Protein AF-A0A2A6RFB5-F1 (afdb_monomer)

pLDDT: mean 73.09, std 13.05, range [36.25, 90.0]

Foldseek 3Di:
DDPPPPCLLVCLLVQLLQQLLVQLLVVLVVVVVVCVVDVDDDPCVVVVVVSLCCSQVVSLVVSVVVCVVVVHDDDVVSSVSNSVSSNNSNVPSVVVSVVCVVVVPPDPD

Radius of gyration: 17.77 Å; Cα contacts (8 Å, |Δi|>4): 89; chains: 1; bounding box: 35×24×68 Å

Solvent-accessible surface area (backbone atoms only — not comparable to full-atom values): 6024 Å² total; per-residue (Å²): 134,84,81,76,70,83,54,62,74,76,44,46,25,59,50,23,15,52,54,12,26,54,52,32,44,53,49,52,52,52,50,55,54,47,53,77,73,40,98,65,85,72,85,50,60,68,55,53,50,52,47,51,53,48,46,26,46,50,50,42,53,51,52,51,50,54,37,46,76,71,70,47,85,78,52,73,67,53,52,51,44,20,47,53,28,6,48,54,22,27,45,54,48,48,52,50,51,52,50,50,53,59,67,69,49,70,82,90,120

Organism: NCBI:txid2024553

Sequence (109 aa):
MSVVTNQVPAQLPLQVARTTASLATLYSMALAGLERSLPIKPSWVSIEVIGGVLLVGLPVMYKARHAHEAGIKLTWQDYERMVMAGFIGAGIPICIWQALEYAAVPNLS

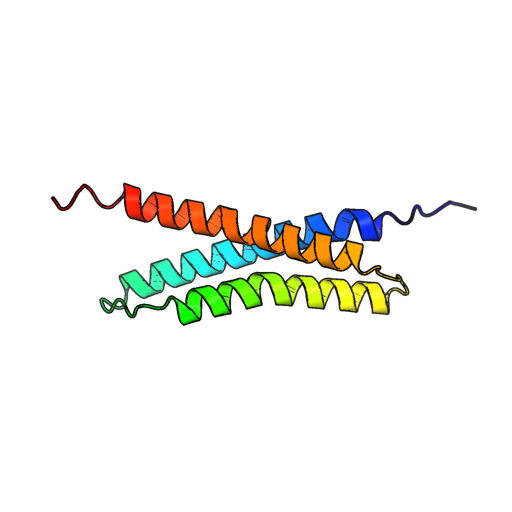Mean predicted aligned error: 10.41 Å

Structure (mmCIF, N/CA/C/O backbone):
data_AF-A0A2A6RFB5-F1
#
_entry.id   AF-A0A2A6RFB5-F1
#
loop_
_atom_site.group_PDB
_atom_site.id
_atom_site.type_symbol
_atom_site.label_atom_id
_atom_site.label_alt_id
_atom_site.label_comp_id
_atom_site.label_asym_id
_atom_site.label_entity_id
_atom_site.label_seq_id
_atom_site.pdbx_PDB_ins_code
_atom_site.Cartn_x
_atom_site.Cartn_y
_atom_site.Cartn_z
_atom_site.occupancy
_atom_site.B_iso_or_equiv
_atom_site.auth_seq_id
_atom_site.auth_comp_id
_atom_site.auth_asym_id
_atom_site.auth_atom_id
_atom_site.pdbx_PDB_model_num
ATOM 1 N N . MET A 1 1 ? -8.397 12.282 33.678 1.00 36.25 1 MET A N 1
ATOM 2 C CA . MET A 1 1 ? -8.660 11.300 32.603 1.00 36.25 1 MET A CA 1
ATOM 3 C C . MET A 1 1 ? -8.161 11.898 31.300 1.00 36.25 1 MET A C 1
ATOM 5 O O . MET A 1 1 ? -8.763 12.847 30.822 1.00 36.25 1 MET A O 1
ATOM 9 N N . SER A 1 2 ? -7.019 11.430 30.791 1.00 40.28 2 SER A N 1
ATOM 10 C CA . SER A 1 2 ? -6.524 11.863 29.481 1.00 40.28 2 SER A CA 1
ATOM 11 C C . SER A 1 2 ? -7.371 11.172 28.419 1.00 40.28 2 SER A C 1
ATOM 13 O O . SER A 1 2 ? -7.397 9.943 28.360 1.00 40.28 2 SER A O 1
ATOM 15 N N . VAL A 1 3 ? -8.124 11.949 27.644 1.00 47.41 3 VAL A N 1
ATOM 16 C CA . VAL A 1 3 ? -8.808 11.457 26.450 1.00 47.41 3 VAL A CA 1
ATOM 17 C C . VAL A 1 3 ? -7.701 11.092 25.468 1.00 47.41 3 VAL A C 1
ATOM 19 O O . VAL A 1 3 ? -7.170 11.953 24.774 1.00 47.41 3 VAL A O 1
ATOM 22 N N . VAL A 1 4 ? -7.294 9.821 25.455 1.00 53.84 4 VAL A N 1
ATOM 23 C CA . VAL A 1 4 ? -6.497 9.268 24.361 1.00 53.84 4 VAL A CA 1
ATOM 24 C C . VAL A 1 4 ? -7.429 9.279 23.162 1.00 53.84 4 VAL A C 1
ATOM 26 O O . VAL A 1 4 ? -8.237 8.376 22.963 1.00 53.84 4 VAL A O 1
ATOM 29 N N . THR A 1 5 ? -7.406 10.389 22.433 1.00 53.03 5 THR A N 1
ATOM 30 C CA . THR A 1 5 ? -8.155 10.576 21.202 1.00 53.03 5 THR A CA 1
ATOM 31 C C . THR A 1 5 ? -7.883 9.357 20.329 1.00 53.03 5 THR A C 1
ATOM 33 O O . THR A 1 5 ? -6.724 9.081 20.019 1.00 53.03 5 THR A O 1
ATOM 36 N N . ASN A 1 6 ? -8.935 8.613 19.977 1.00 52.38 6 ASN A N 1
ATOM 37 C CA . ASN A 1 6 ? -8.925 7.495 19.029 1.00 52.38 6 ASN A CA 1
ATOM 38 C C . ASN A 1 6 ? -8.456 7.998 17.645 1.00 52.38 6 ASN A C 1
ATOM 40 O O . ASN A 1 6 ? -9.241 8.162 16.720 1.00 52.38 6 ASN A O 1
ATOM 44 N N . GLN A 1 7 ? -7.170 8.321 17.516 1.00 55.50 7 GLN A N 1
ATOM 45 C CA . GLN A 1 7 ? -6.514 8.837 16.311 1.00 55.50 7 GLN A CA 1
ATOM 46 C C . GLN A 1 7 ? -6.066 7.697 15.394 1.00 55.50 7 GLN A C 1
ATOM 48 O O . GLN A 1 7 ? -5.754 7.928 14.229 1.00 55.50 7 GLN A O 1
ATOM 53 N N . VAL A 1 8 ? -6.052 6.462 15.905 1.00 60.09 8 VAL A N 1
ATOM 54 C CA . VAL A 1 8 ? -5.606 5.284 15.160 1.00 60.09 8 VAL A CA 1
ATOM 55 C C . VAL A 1 8 ? -6.413 5.086 13.869 1.00 60.09 8 VAL A C 1
ATOM 57 O O . VAL A 1 8 ? -5.769 5.014 12.826 1.00 60.09 8 VAL A O 1
ATOM 60 N N . PRO A 1 9 ? -7.766 5.118 13.854 1.00 61.28 9 PRO A N 1
ATOM 61 C CA . PRO A 1 9 ? -8.541 4.896 12.627 1.00 61.28 9 PRO A CA 1
ATOM 62 C C . PRO A 1 9 ? -8.239 5.920 11.526 1.00 61.28 9 PRO A C 1
ATOM 64 O O . PRO A 1 9 ? -8.147 5.565 10.355 1.00 61.28 9 PRO A O 1
ATOM 67 N N . ALA A 1 10 ? -8.008 7.184 11.897 1.00 72.06 10 ALA A N 1
ATOM 68 C CA . ALA A 1 10 ? -7.715 8.256 10.946 1.00 72.06 10 ALA A CA 1
ATOM 69 C C . ALA A 1 10 ? -6.335 8.109 10.281 1.00 72.06 10 ALA A C 1
ATOM 71 O O . ALA A 1 10 ? -6.134 8.564 9.156 1.00 72.06 10 ALA A O 1
ATOM 72 N N . GLN A 1 11 ? -5.382 7.467 10.960 1.00 80.50 11 GLN A N 1
ATOM 73 C CA . GLN A 1 11 ? -4.016 7.296 10.463 1.00 80.50 11 GLN A CA 1
ATOM 74 C C . GLN A 1 11 ? -3.828 6.008 9.653 1.00 80.50 11 GLN A C 1
ATOM 76 O O . GLN A 1 11 ? -2.877 5.922 8.873 1.00 80.50 11 GLN A O 1
ATOM 81 N N . LEU A 1 12 ? -4.717 5.017 9.802 1.00 80.62 12 LEU A N 1
ATOM 82 C CA . LEU A 1 12 ? -4.622 3.735 9.094 1.00 80.62 12 LEU A CA 1
ATOM 83 C C . LEU A 1 12 ? -4.568 3.885 7.563 1.00 80.62 12 LEU A C 1
ATOM 85 O O . LEU A 1 12 ? -3.675 3.279 6.969 1.00 80.62 12 LEU A O 1
ATOM 89 N N . PRO A 1 13 ? -5.403 4.717 6.905 1.00 79.75 13 PRO A N 1
ATOM 90 C CA . PRO A 1 13 ? -5.328 4.896 5.456 1.00 79.75 13 PRO A CA 1
ATOM 91 C C . PRO A 1 13 ? -3.976 5.452 5.001 1.00 79.75 13 PRO A C 1
ATOM 93 O O . PRO A 1 13 ? -3.382 4.941 4.056 1.00 79.75 13 PRO A O 1
ATOM 96 N N . LEU A 1 14 ? -3.434 6.446 5.712 1.00 84.69 14 LEU A N 1
ATOM 97 C CA . LEU A 1 14 ? -2.127 7.024 5.389 1.00 84.69 14 LEU A CA 1
ATOM 98 C C . LEU A 1 14 ? -0.992 6.005 5.566 1.00 84.69 14 LEU A C 1
ATOM 100 O O . LEU A 1 14 ? -0.055 5.973 4.768 1.00 84.69 14 LEU A O 1
ATOM 104 N N . GLN A 1 15 ? -1.067 5.167 6.602 1.00 83.94 15 GLN A N 1
ATOM 105 C CA . GLN A 1 15 ? -0.098 4.093 6.814 1.00 83.94 15 GLN A CA 1
ATOM 106 C C . GLN A 1 15 ? -0.165 3.056 5.692 1.00 83.94 15 GLN A C 1
ATOM 108 O O . GLN A 1 15 ? 0.879 2.680 5.166 1.00 83.94 15 GLN A O 1
ATOM 113 N N . VAL A 1 16 ? -1.372 2.642 5.293 1.00 82.12 16 VAL A N 1
ATOM 114 C CA . VAL A 1 16 ? -1.570 1.725 4.165 1.00 82.12 16 VAL A CA 1
ATOM 115 C C . VAL A 1 16 ? -1.022 2.340 2.881 1.00 82.12 16 VAL A C 1
ATOM 117 O O . VAL A 1 16 ? -0.202 1.699 2.233 1.00 82.12 16 VAL A O 1
ATOM 120 N N . ALA A 1 17 ? -1.358 3.591 2.552 1.00 78.31 17 ALA A N 1
ATOM 121 C CA . ALA A 1 17 ? -0.828 4.270 1.366 1.00 78.31 17 ALA A CA 1
ATOM 122 C C . ALA A 1 17 ? 0.705 4.264 1.325 1.00 78.31 17 ALA A C 1
ATOM 124 O O . ALA A 1 17 ? 1.293 3.890 0.314 1.00 78.31 17 ALA A O 1
ATOM 125 N N . ARG A 1 18 ? 1.363 4.622 2.437 1.00 82.12 18 ARG A N 1
ATOM 126 C CA . ARG A 1 18 ? 2.831 4.642 2.528 1.00 82.12 18 ARG A CA 1
ATOM 127 C C . ARG A 1 18 ? 3.441 3.255 2.350 1.00 82.12 18 ARG A C 1
ATOM 129 O O . ARG A 1 18 ? 4.348 3.102 1.541 1.00 82.12 18 ARG A O 1
ATOM 136 N N . THR A 1 19 ? 2.938 2.251 3.071 1.00 79.88 19 THR A N 1
ATOM 137 C CA . THR A 1 19 ? 3.430 0.869 2.948 1.00 79.88 19 THR A CA 1
ATOM 138 C C . THR A 1 19 ? 3.260 0.359 1.523 1.00 79.88 19 THR A C 1
ATOM 140 O O . THR A 1 19 ? 4.187 -0.216 0.958 1.00 79.88 19 THR A O 1
ATOM 143 N N . THR A 1 20 ? 2.104 0.625 0.923 1.00 73.88 20 THR A N 1
ATOM 144 C CA . THR A 1 20 ? 1.792 0.173 -0.431 1.00 73.88 20 THR A CA 1
ATOM 145 C C . THR A 1 20 ? 2.677 0.860 -1.470 1.00 73.88 20 THR A C 1
ATOM 147 O O . THR A 1 20 ? 3.196 0.188 -2.353 1.00 73.88 20 THR A O 1
ATOM 150 N N . ALA A 1 21 ? 2.942 2.162 -1.323 1.00 73.50 21 ALA A N 1
ATOM 151 C CA . ALA A 1 21 ? 3.857 2.898 -2.195 1.00 73.50 21 ALA A CA 1
ATOM 152 C C . ALA A 1 21 ? 5.293 2.357 -2.136 1.00 73.50 21 ALA A C 1
ATOM 154 O O . ALA A 1 21 ? 5.939 2.184 -3.171 1.00 73.50 21 ALA A O 1
ATOM 155 N N . SER A 1 22 ? 5.791 2.042 -0.935 1.00 78.75 22 SER A N 1
ATOM 156 C CA . SER A 1 22 ? 7.120 1.444 -0.768 1.00 78.75 22 SER A CA 1
ATOM 157 C C . SER A 1 22 ? 7.212 0.066 -1.423 1.00 78.75 22 SER A C 1
ATOM 159 O O . SER A 1 22 ? 8.163 -0.201 -2.155 1.00 78.75 22 SER A O 1
ATOM 161 N N . LEU A 1 23 ? 6.214 -0.794 -1.202 1.00 76.94 23 LEU A N 1
ATOM 162 C CA . LEU A 1 23 ? 6.188 -2.126 -1.802 1.00 76.94 23 LEU A CA 1
ATOM 163 C C . LEU A 1 23 ? 6.038 -2.058 -3.329 1.00 76.94 23 LEU A C 1
ATOM 165 O O . LEU A 1 23 ? 6.712 -2.804 -4.033 1.00 76.94 23 LEU A O 1
ATOM 169 N N . ALA A 1 24 ? 5.217 -1.140 -3.844 1.00 70.12 24 ALA A N 1
ATOM 170 C CA . ALA A 1 24 ? 5.041 -0.937 -5.279 1.00 70.12 24 ALA A CA 1
ATOM 171 C C . ALA A 1 24 ? 6.334 -0.446 -5.939 1.00 70.12 24 ALA A C 1
ATOM 173 O O . ALA A 1 24 ? 6.708 -0.937 -6.995 1.00 70.12 24 ALA A O 1
ATOM 174 N N . THR A 1 25 ? 7.071 0.450 -5.278 1.00 76.12 25 THR A N 1
ATOM 175 C CA . THR A 1 25 ? 8.386 0.905 -5.756 1.00 76.12 25 THR A CA 1
ATOM 176 C C . THR A 1 25 ? 9.371 -0.260 -5.866 1.00 76.12 25 THR A C 1
ATOM 178 O O . THR A 1 25 ? 10.023 -0.425 -6.895 1.00 76.12 25 THR A O 1
ATOM 181 N N . LEU A 1 26 ? 9.455 -1.102 -4.828 1.00 78.38 26 LEU A N 1
ATOM 182 C CA . LEU A 1 26 ? 10.311 -2.293 -4.839 1.00 78.38 26 LEU A CA 1
ATOM 183 C C . LEU A 1 26 ? 9.901 -3.280 -5.934 1.00 78.38 26 LEU A C 1
ATOM 185 O O . LEU A 1 26 ? 10.761 -3.830 -6.620 1.00 78.38 26 LEU A O 1
ATOM 189 N N . TYR A 1 27 ? 8.596 -3.476 -6.112 1.00 69.38 27 TYR A N 1
ATOM 190 C CA . TYR A 1 27 ? 8.046 -4.330 -7.155 1.00 69.38 27 TYR A CA 1
ATOM 191 C C . TYR A 1 27 ? 8.434 -3.831 -8.553 1.00 69.38 27 TYR A C 1
ATOM 193 O O . TYR A 1 27 ? 8.997 -4.603 -9.326 1.00 69.38 27 TYR A O 1
ATOM 201 N N . SER A 1 28 ? 8.246 -2.539 -8.848 1.00 68.88 28 SER A N 1
ATOM 202 C CA . SER A 1 2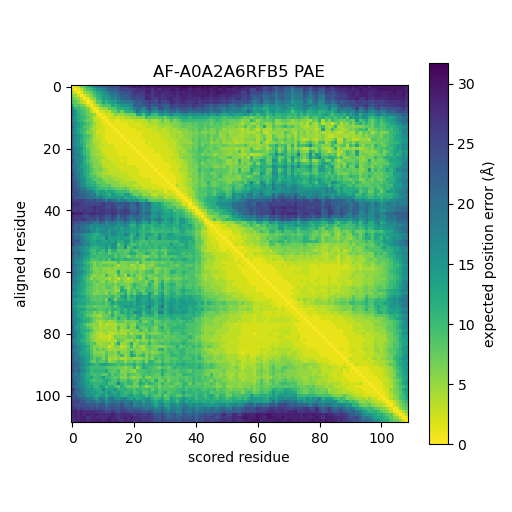8 ? 8.645 -1.942 -10.130 1.00 68.88 28 SER A CA 1
ATOM 203 C C . SER A 1 28 ? 10.150 -2.060 -10.383 1.00 68.88 28 SER A C 1
ATOM 205 O O . SER A 1 28 ? 10.565 -2.401 -11.486 1.00 68.88 28 SER A O 1
ATOM 207 N N . MET A 1 29 ? 10.988 -1.849 -9.360 1.00 76.00 29 MET A N 1
ATOM 208 C CA . MET A 1 29 ? 12.441 -2.020 -9.486 1.00 76.00 29 MET A CA 1
ATOM 209 C C . MET A 1 29 ? 12.841 -3.469 -9.789 1.00 76.00 29 MET A C 1
ATOM 211 O O . MET A 1 29 ? 13.736 -3.707 -10.602 1.00 76.00 29 MET A O 1
ATOM 215 N N . ALA A 1 30 ? 12.196 -4.438 -9.137 1.00 75.00 30 ALA A N 1
ATOM 216 C CA . ALA A 1 30 ? 12.445 -5.853 -9.385 1.00 75.00 30 ALA A CA 1
ATOM 217 C C . ALA A 1 30 ? 12.036 -6.245 -10.811 1.00 75.00 30 ALA A C 1
ATOM 219 O O . ALA A 1 30 ? 12.794 -6.939 -11.493 1.00 75.00 30 ALA A O 1
ATOM 220 N N . LEU A 1 31 ? 10.884 -5.751 -11.277 1.00 71.19 31 LEU A N 1
ATOM 221 C CA . LEU A 1 31 ? 10.404 -5.973 -12.639 1.00 71.19 31 LEU A CA 1
ATOM 222 C C . LEU A 1 31 ? 11.388 -5.403 -13.671 1.00 71.19 31 LEU A C 1
ATOM 224 O O . LEU A 1 31 ? 11.824 -6.123 -14.564 1.00 71.19 31 LEU A O 1
ATOM 228 N N . ALA A 1 32 ? 11.842 -4.163 -13.471 1.00 69.31 32 ALA A N 1
ATOM 229 C CA . ALA A 1 32 ? 12.839 -3.505 -14.316 1.00 69.31 32 ALA A CA 1
ATOM 230 C C . ALA A 1 32 ? 14.153 -4.298 -14.437 1.00 69.31 32 ALA A C 1
ATOM 232 O O . ALA A 1 32 ? 14.775 -4.358 -15.499 1.00 69.31 32 ALA A O 1
ATOM 233 N N . GLY A 1 33 ? 14.610 -4.895 -13.331 1.00 73.31 33 GLY A N 1
ATOM 234 C CA . GLY A 1 33 ? 15.808 -5.736 -13.314 1.00 73.31 33 GLY A CA 1
ATOM 235 C C . GLY A 1 33 ? 15.614 -7.055 -14.065 1.00 73.31 33 GLY A C 1
ATOM 236 O O . GLY A 1 33 ? 16.507 -7.489 -14.799 1.00 73.31 33 GLY A O 1
ATOM 237 N N . LEU A 1 34 ? 14.440 -7.670 -13.913 1.00 70.44 34 LEU A N 1
ATOM 238 C CA . LEU A 1 34 ? 14.065 -8.899 -14.611 1.00 70.44 34 LEU A CA 1
ATOM 239 C C . LEU A 1 34 ? 13.934 -8.681 -16.121 1.00 70.44 34 LEU A C 1
ATOM 241 O O . LEU A 1 34 ? 14.510 -9.459 -16.878 1.00 70.44 34 LEU A O 1
ATOM 245 N N . GLU A 1 35 ? 13.276 -7.606 -16.563 1.00 68.00 35 GLU A N 1
ATOM 246 C CA . GLU A 1 35 ? 13.132 -7.284 -17.991 1.00 68.00 35 GLU A CA 1
ATOM 247 C C . GLU A 1 35 ? 14.476 -7.026 -18.681 1.00 68.00 35 GLU A C 1
ATOM 249 O O . GLU A 1 35 ? 14.683 -7.438 -19.821 1.00 68.00 35 GLU A O 1
ATOM 254 N N . ARG A 1 36 ? 15.434 -6.404 -17.983 1.00 68.69 36 ARG A N 1
ATOM 255 C CA . ARG A 1 36 ? 16.798 -6.227 -18.509 1.00 68.69 36 ARG A CA 1
ATOM 256 C C . ARG A 1 36 ? 17.572 -7.538 -18.646 1.00 68.69 36 ARG A C 1
ATOM 258 O O . ARG A 1 36 ? 18.492 -7.607 -19.454 1.00 68.69 36 ARG A O 1
ATOM 265 N N . SER A 1 37 ? 17.231 -8.548 -17.848 1.00 69.94 37 SER A N 1
ATOM 266 C CA . SER A 1 37 ? 17.967 -9.817 -17.774 1.00 69.94 37 SER A CA 1
ATOM 267 C C . SER A 1 37 ? 17.356 -10.916 -18.649 1.00 69.94 37 SER A C 1
ATOM 269 O O . SER A 1 37 ? 18.061 -11.839 -19.053 1.00 69.94 37 SER A O 1
ATOM 271 N N . LEU A 1 38 ? 16.057 -10.834 -18.948 1.00 60.59 38 LEU A N 1
ATOM 272 C CA . LEU A 1 38 ? 15.318 -11.812 -19.742 1.00 60.59 38 LEU A CA 1
ATOM 273 C C . LEU A 1 38 ? 14.577 -11.088 -20.882 1.00 60.59 38 LEU A C 1
ATOM 275 O O . LEU A 1 38 ? 13.561 -10.447 -20.625 1.00 60.59 38 LEU A O 1
ATOM 279 N N . PRO A 1 39 ? 15.023 -11.207 -22.150 1.00 56.25 39 PRO A N 1
ATOM 280 C CA . PRO A 1 39 ? 14.423 -10.527 -23.304 1.00 56.25 39 PRO A CA 1
ATOM 281 C C . PRO A 1 39 ? 13.144 -11.231 -23.788 1.00 56.25 39 PRO A C 1
ATOM 283 O O . PRO A 1 39 ? 12.906 -11.392 -24.983 1.00 56.25 39 PRO A O 1
ATOM 286 N N . ILE A 1 40 ? 12.322 -11.705 -22.858 1.00 54.66 40 ILE A N 1
ATOM 287 C CA . ILE A 1 40 ? 11.012 -12.275 -23.133 1.00 54.66 40 ILE A CA 1
ATOM 288 C C . ILE A 1 40 ? 10.047 -11.334 -22.426 1.00 54.66 40 ILE A C 1
ATOM 290 O O . ILE A 1 40 ? 10.102 -11.203 -21.205 1.00 54.66 40 ILE A O 1
ATOM 294 N N . LYS A 1 41 ? 9.169 -10.678 -23.187 1.00 56.22 41 LYS A N 1
ATOM 295 C CA . LYS A 1 41 ? 8.016 -9.948 -22.652 1.00 56.22 41 LYS A CA 1
ATOM 296 C C . LYS A 1 41 ? 6.794 -10.871 -22.673 1.00 56.22 41 LYS A C 1
ATOM 298 O O . LYS A 1 41 ? 6.017 -10.805 -23.625 1.00 56.22 41 LYS A O 1
ATOM 303 N N . PRO A 1 42 ? 6.584 -11.773 -21.696 1.00 50.31 42 PRO A N 1
ATOM 304 C CA . PRO A 1 42 ? 5.246 -12.280 -21.460 1.00 50.31 42 PRO A CA 1
ATOM 305 C C . PRO A 1 42 ? 4.328 -11.088 -21.219 1.00 50.31 42 PRO A C 1
ATOM 307 O O . PRO A 1 42 ? 4.710 -10.115 -20.570 1.00 50.31 42 PRO A O 1
ATOM 310 N N . SER A 1 43 ? 3.107 -11.158 -21.732 1.00 58.69 43 SER A N 1
ATOM 311 C CA . SER A 1 43 ? 2.028 -10.285 -21.294 1.00 58.69 43 SER A CA 1
ATOM 312 C C . SER A 1 43 ? 1.723 -10.621 -19.829 1.00 58.69 43 SER A C 1
ATOM 314 O O . SER A 1 43 ? 0.780 -11.351 -19.528 1.00 58.69 43 SER A O 1
ATOM 316 N N . TRP A 1 44 ? 2.556 -10.142 -18.902 1.00 60.75 44 TRP A N 1
ATOM 317 C CA . TRP A 1 44 ? 2.449 -10.370 -17.459 1.00 60.75 44 TRP A CA 1
ATOM 318 C C . TRP A 1 44 ? 1.282 -9.590 -16.839 1.00 60.75 44 TRP A C 1
ATOM 320 O O . TRP A 1 44 ? 1.251 -9.431 -15.627 1.00 60.75 44 TRP A O 1
ATOM 330 N N . VAL A 1 45 ? 0.292 -9.153 -17.626 1.00 57.94 45 VAL A N 1
ATOM 331 C CA . VAL A 1 45 ? -0.889 -8.403 -17.165 1.00 57.94 45 VAL A CA 1
ATOM 332 C C . VAL A 1 45 ? -1.548 -9.107 -15.980 1.00 57.94 45 VAL A C 1
ATOM 334 O O . VAL A 1 45 ? -1.874 -8.482 -14.979 1.00 57.94 45 VAL A O 1
ATOM 337 N N . SER A 1 46 ? -1.665 -10.435 -16.030 1.00 53.12 46 SER A N 1
ATOM 338 C CA . SER A 1 46 ? -2.208 -11.237 -14.928 1.00 53.12 46 SER A CA 1
ATOM 339 C C . SER A 1 46 ? -1.380 -11.114 -13.644 1.00 53.12 46 SER A C 1
ATOM 341 O O . SER A 1 46 ? -1.932 -11.110 -12.551 1.00 53.12 46 SER A O 1
ATOM 343 N N . ILE A 1 47 ? -0.057 -11.011 -13.763 1.00 61.66 47 ILE A N 1
ATOM 344 C CA . ILE A 1 47 ? 0.883 -10.946 -12.639 1.00 61.66 47 ILE A CA 1
ATOM 345 C C . ILE A 1 47 ? 1.072 -9.519 -12.130 1.00 61.66 47 ILE A C 1
ATOM 347 O O . ILE A 1 47 ? 1.228 -9.349 -10.925 1.00 61.66 47 ILE A O 1
ATOM 351 N N . GLU A 1 48 ? 0.945 -8.506 -12.982 1.00 65.62 48 GLU A N 1
ATOM 352 C CA . GLU A 1 48 ? 0.787 -7.112 -12.558 1.00 65.62 48 GLU A CA 1
ATOM 353 C C . GLU A 1 48 ? -0.524 -6.915 -11.796 1.00 65.62 48 GLU A C 1
ATOM 355 O O . GLU A 1 48 ? -0.535 -6.283 -10.743 1.00 65.62 48 GLU A O 1
ATOM 360 N N . VAL A 1 49 ? -1.628 -7.505 -12.270 1.00 65.62 49 VAL A N 1
ATOM 361 C CA . VAL A 1 49 ? -2.927 -7.439 -11.586 1.00 65.62 49 VAL A CA 1
ATOM 362 C C . VAL A 1 49 ? -2.872 -8.181 -10.252 1.00 65.62 49 VAL A C 1
ATOM 364 O O . VAL A 1 49 ? -3.245 -7.611 -9.228 1.00 65.62 49 VAL A O 1
ATOM 367 N N . ILE A 1 50 ? -2.364 -9.419 -10.218 1.00 70.12 50 ILE A N 1
ATOM 368 C CA . ILE A 1 50 ? -2.189 -10.174 -8.965 1.00 70.12 50 ILE A CA 1
ATOM 369 C C . ILE A 1 50 ? -1.230 -9.431 -8.024 1.00 70.12 50 ILE A C 1
ATOM 371 O O . ILE A 1 50 ? -1.517 -9.306 -6.834 1.00 70.12 50 ILE A O 1
ATOM 375 N N . GLY A 1 51 ? -0.129 -8.890 -8.549 1.00 70.25 51 GLY A N 1
ATOM 376 C CA . GLY A 1 51 ? 0.830 -8.077 -7.809 1.00 70.25 51 GLY A CA 1
ATOM 377 C C . GLY A 1 51 ? 0.181 -6.839 -7.199 1.00 70.25 51 GLY A C 1
ATOM 378 O O . GLY A 1 51 ? 0.331 -6.607 -6.005 1.00 70.25 51 GLY A O 1
ATOM 379 N N . GLY A 1 52 ? -0.616 -6.098 -7.969 1.00 71.31 52 GLY A N 1
ATOM 380 C CA . GLY A 1 52 ? -1.368 -4.930 -7.509 1.00 71.31 52 GLY A CA 1
ATOM 381 C C . GLY A 1 52 ? -2.403 -5.271 -6.435 1.00 71.31 52 GLY A C 1
ATOM 382 O O . GLY A 1 52 ? -2.470 -4.599 -5.406 1.00 71.31 52 GLY A O 1
ATOM 383 N N . VAL A 1 53 ? -3.163 -6.357 -6.616 1.00 76.94 53 VAL A N 1
ATOM 384 C CA . VAL A 1 53 ? -4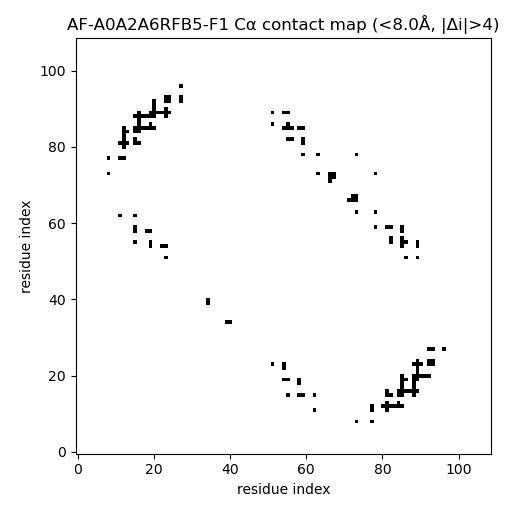.135 -6.827 -5.614 1.00 76.94 53 VAL A CA 1
ATOM 385 C C . VAL A 1 53 ? -3.435 -7.237 -4.318 1.00 76.94 53 VAL A C 1
ATOM 387 O O . VAL A 1 53 ? -3.914 -6.893 -3.240 1.00 76.94 53 VAL A O 1
ATOM 390 N N . LEU A 1 54 ? -2.292 -7.925 -4.389 1.00 80.31 54 LEU A N 1
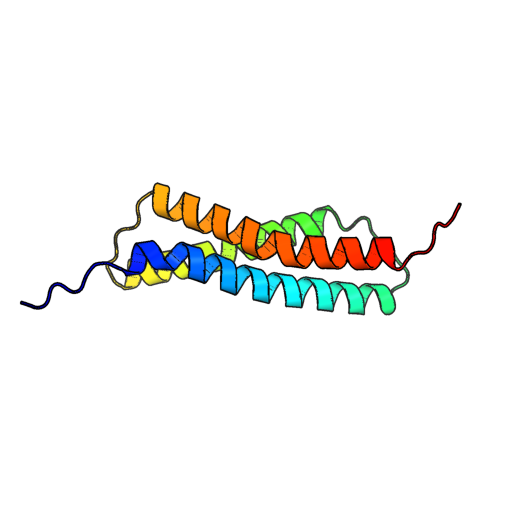ATOM 391 C CA . LEU A 1 54 ? -1.518 -8.304 -3.202 1.00 80.31 54 LEU A CA 1
ATOM 392 C C . LEU A 1 54 ? -0.856 -7.095 -2.532 1.00 80.31 54 LEU A C 1
ATOM 394 O O . LEU A 1 54 ? -0.873 -6.999 -1.304 1.00 80.31 54 LEU A O 1
ATOM 398 N N . LEU A 1 55 ? -0.325 -6.158 -3.320 1.00 76.19 55 LEU A N 1
ATOM 399 C CA . LEU A 1 55 ? 0.292 -4.921 -2.844 1.00 76.19 55 LEU A CA 1
ATOM 400 C C . LEU A 1 55 ? -0.677 -4.099 -2.002 1.00 76.19 55 LEU A C 1
ATOM 402 O O . LEU A 1 55 ? -0.272 -3.559 -0.981 1.00 76.19 55 LEU A O 1
ATOM 406 N N . VAL A 1 56 ? -1.947 -4.040 -2.395 1.00 82.94 56 VAL A N 1
ATOM 407 C CA . VAL A 1 56 ? -2.992 -3.319 -1.659 1.00 82.94 56 VAL A CA 1
ATOM 408 C C . VAL A 1 56 ? -3.599 -4.185 -0.554 1.00 82.94 56 VAL A C 1
ATOM 410 O O . VAL A 1 56 ? -3.764 -3.736 0.579 1.00 82.94 56 VAL A O 1
ATOM 413 N N . GLY A 1 57 ? -3.919 -5.442 -0.856 1.00 83.19 57 GLY A N 1
ATOM 414 C CA . GLY A 1 57 ? -4.633 -6.338 0.050 1.00 83.19 57 GLY A CA 1
ATOM 415 C C . GLY A 1 57 ? -3.830 -6.714 1.294 1.00 83.19 57 GLY A C 1
ATOM 416 O O . GLY A 1 57 ? -4.374 -6.698 2.399 1.00 83.19 57 GLY A O 1
ATOM 417 N N . LEU A 1 58 ? -2.531 -7.003 1.153 1.00 87.69 58 LEU A N 1
ATOM 418 C CA . LEU A 1 58 ? -1.699 -7.452 2.274 1.00 87.69 58 LEU A CA 1
ATOM 419 C C . LEU A 1 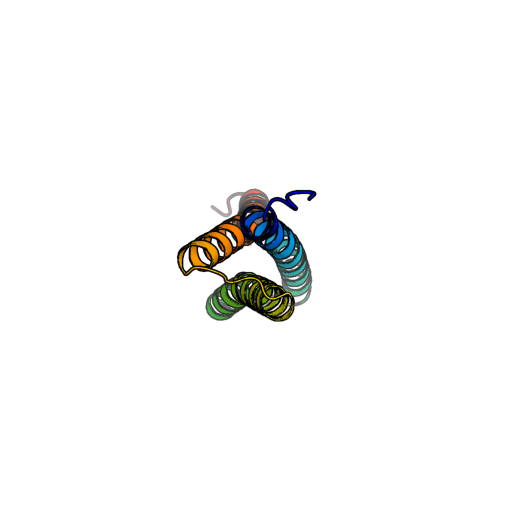58 ? -1.505 -6.366 3.348 1.00 87.69 58 LEU A C 1
ATOM 421 O O . LEU A 1 58 ? -1.730 -6.673 4.523 1.00 87.69 58 LEU A O 1
ATOM 425 N N . PRO A 1 59 ? -1.166 -5.101 3.020 1.00 84.75 59 PRO A N 1
ATOM 426 C CA . PRO A 1 59 ? -1.078 -4.036 4.018 1.00 84.75 59 PRO A CA 1
ATOM 427 C C . PRO A 1 59 ? -2.413 -3.750 4.707 1.00 84.75 59 PRO A C 1
ATOM 429 O O . PRO A 1 59 ? -2.430 -3.545 5.922 1.00 84.75 59 PRO A O 1
ATOM 432 N N . VAL A 1 60 ? -3.527 -3.775 3.964 1.00 88.56 60 VAL A N 1
ATOM 433 C CA . VAL A 1 60 ? -4.875 -3.590 4.525 1.00 88.56 60 VAL A CA 1
ATOM 434 C C . VAL A 1 60 ? -5.191 -4.705 5.522 1.00 88.56 60 VAL A C 1
ATOM 436 O O . VAL A 1 60 ? -5.558 -4.417 6.660 1.00 88.56 60 VAL A O 1
ATOM 439 N N . MET A 1 61 ? -4.992 -5.973 5.141 1.00 88.50 61 MET A N 1
ATOM 440 C CA . MET A 1 61 ? -5.222 -7.121 6.027 1.00 88.50 61 MET A CA 1
ATOM 441 C C . MET A 1 61 ? -4.325 -7.079 7.263 1.00 88.50 61 MET A C 1
ATOM 443 O O . MET A 1 61 ? -4.799 -7.321 8.372 1.00 88.50 61 MET A O 1
ATOM 447 N N . TYR A 1 62 ? -3.042 -6.756 7.096 1.00 89.00 62 TYR A N 1
ATOM 448 C CA . TYR A 1 62 ? -2.094 -6.665 8.203 1.00 89.00 62 TYR A CA 1
ATOM 449 C C . TYR A 1 62 ? -2.505 -5.586 9.210 1.00 89.00 62 TYR A C 1
ATOM 451 O O . TYR A 1 62 ? -2.596 -5.845 10.410 1.00 89.00 62 TYR A O 1
ATOM 459 N N . LYS A 1 63 ? -2.812 -4.378 8.723 1.00 86.56 63 LYS A N 1
ATOM 460 C CA . LYS A 1 63 ? -3.221 -3.254 9.572 1.00 86.56 63 LYS A CA 1
ATOM 461 C C . LYS A 1 63 ? -4.564 -3.500 10.249 1.00 86.56 63 LYS A C 1
ATOM 463 O O . LYS A 1 63 ? -4.708 -3.175 11.425 1.00 86.56 63 LYS A O 1
ATOM 468 N N . ALA A 1 64 ? -5.508 -4.125 9.552 1.00 87.44 64 ALA A N 1
ATOM 469 C CA . ALA A 1 64 ? -6.791 -4.510 10.120 1.00 87.44 64 ALA A CA 1
ATOM 470 C C . ALA A 1 64 ? -6.655 -5.550 11.241 1.00 87.44 64 ALA A C 1
ATOM 472 O O . ALA A 1 64 ? -7.260 -5.390 12.302 1.00 87.44 64 ALA A O 1
ATOM 473 N N . ARG A 1 65 ? -5.822 -6.583 11.042 1.00 89.19 65 ARG A N 1
ATOM 474 C CA . ARG A 1 65 ? -5.536 -7.601 12.067 1.00 89.19 65 ARG A CA 1
ATOM 475 C C . ARG A 1 65 ? -4.902 -6.986 13.308 1.00 89.19 65 ARG A C 1
ATOM 477 O O . ARG A 1 65 ? -5.402 -7.206 14.405 1.00 89.19 65 ARG A O 1
ATOM 484 N N . HIS A 1 66 ? -3.886 -6.145 13.138 1.00 87.31 66 HIS A N 1
ATOM 485 C CA . HIS A 1 66 ? -3.249 -5.479 14.274 1.00 87.31 66 HIS A CA 1
ATOM 486 C C . HIS A 1 66 ? -4.176 -4.507 15.012 1.00 87.31 66 HIS A C 1
ATOM 488 O O . HIS A 1 66 ? -4.125 -4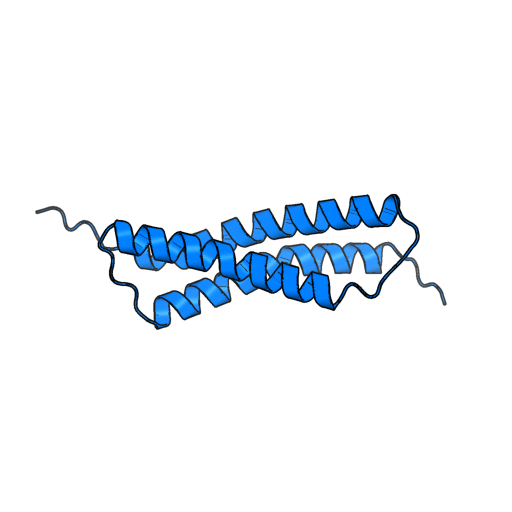.419 16.236 1.00 87.31 66 HIS A O 1
ATOM 494 N N . ALA A 1 67 ? -5.046 -3.786 14.300 1.00 85.62 67 ALA A N 1
ATOM 495 C CA . ALA A 1 67 ? -6.047 -2.937 14.940 1.00 85.62 67 ALA A CA 1
ATOM 496 C C . ALA A 1 67 ? -7.026 -3.770 15.785 1.00 85.62 67 ALA A C 1
ATOM 498 O O . ALA A 1 67 ? -7.346 -3.388 16.910 1.00 85.62 67 ALA A O 1
ATOM 499 N N . HIS A 1 68 ? -7.447 -4.931 15.277 1.00 85.94 68 HIS A N 1
ATOM 500 C CA . HIS A 1 68 ? -8.306 -5.853 16.014 1.00 85.94 68 HIS A CA 1
ATOM 501 C C . HIS A 1 68 ? -7.624 -6.407 17.276 1.00 85.94 68 HIS A C 1
ATOM 503 O O . HIS A 1 68 ? -8.226 -6.386 18.347 1.00 85.94 68 HIS A O 1
ATOM 509 N N . GLU A 1 69 ? -6.361 -6.830 17.177 1.00 87.81 69 GLU A N 1
ATOM 510 C CA . GLU A 1 69 ? -5.547 -7.279 18.322 1.00 87.81 69 GLU A CA 1
ATOM 511 C C . GLU A 1 69 ? -5.383 -6.185 19.390 1.00 87.81 69 GLU A C 1
ATOM 513 O O . GLU A 1 69 ? -5.362 -6.478 20.582 1.00 87.81 69 GLU A O 1
ATOM 518 N N . ALA A 1 70 ? -5.335 -4.916 18.977 1.00 84.06 70 ALA A N 1
ATOM 519 C CA . ALA A 1 70 ? -5.292 -3.758 19.868 1.00 84.06 70 ALA A CA 1
ATOM 520 C C . ALA A 1 70 ? -6.668 -3.365 20.454 1.00 84.06 70 ALA A C 1
ATOM 522 O O . ALA A 1 70 ? -6.786 -2.329 21.110 1.00 84.06 70 ALA A O 1
ATOM 523 N N . GLY A 1 71 ? -7.723 -4.151 20.209 1.00 86.31 71 GLY A N 1
ATOM 524 C CA . GLY A 1 71 ? -9.081 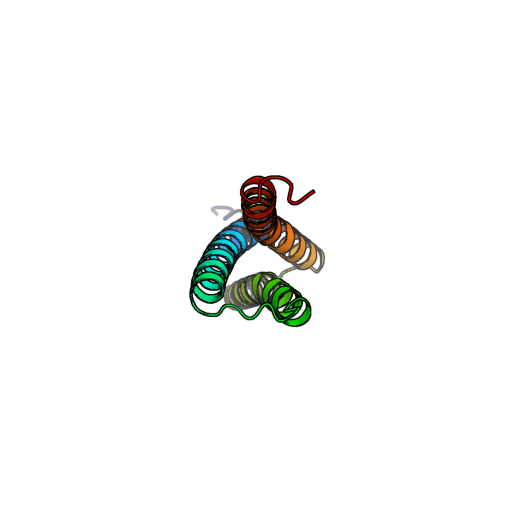-3.888 20.697 1.00 86.31 71 GLY A CA 1
ATOM 525 C C . GLY A 1 71 ? -9.823 -2.776 19.948 1.00 86.31 71 GLY A C 1
ATOM 526 O O . GLY A 1 71 ? -10.866 -2.306 20.409 1.00 86.31 71 GLY A O 1
ATOM 527 N N . ILE A 1 72 ? -9.315 -2.341 18.794 1.00 86.38 72 ILE A N 1
ATOM 528 C CA . ILE A 1 72 ? -9.910 -1.270 17.992 1.00 86.38 72 ILE A CA 1
ATOM 529 C C . ILE A 1 72 ? -10.986 -1.868 17.086 1.00 86.38 72 ILE A C 1
ATOM 531 O O . ILE A 1 72 ? -10.731 -2.769 16.285 1.00 86.38 72 ILE A O 1
ATOM 535 N N . LYS A 1 73 ? -12.211 -1.341 17.183 1.00 86.31 73 LYS A N 1
ATOM 536 C CA . LYS A 1 73 ? -13.299 -1.695 16.266 1.00 86.31 73 LYS A CA 1
ATOM 537 C C . LYS A 1 73 ? -13.177 -0.879 14.984 1.00 86.31 73 LYS A C 1
ATOM 539 O O . LYS A 1 73 ? -13.328 0.338 15.019 1.00 86.31 73 LYS A O 1
ATOM 544 N N . LEU A 1 74 ? -12.929 -1.561 13.871 1.00 86.75 74 LEU A N 1
ATOM 545 C CA . LEU A 1 74 ? -12.935 -0.965 12.538 1.00 86.75 74 LEU A CA 1
ATOM 546 C C . LEU A 1 74 ? -14.331 -1.042 11.925 1.00 86.75 74 LEU A C 1
ATOM 548 O O . LEU A 1 74 ? -14.987 -2.084 11.984 1.00 86.75 74 LEU A O 1
ATOM 552 N N . THR A 1 75 ? -14.770 0.057 11.324 1.00 89.25 75 THR A N 1
ATOM 553 C CA . THR A 1 75 ? -15.999 0.111 10.529 1.00 89.25 75 THR A CA 1
ATOM 554 C C . THR A 1 75 ? -15.720 -0.296 9.084 1.00 89.25 75 THR A C 1
ATOM 556 O O . THR A 1 75 ? -14.575 -0.279 8.633 1.00 89.25 75 THR A O 1
ATOM 559 N N . TRP A 1 76 ? -16.763 -0.630 8.320 1.00 87.38 76 TRP A N 1
ATOM 560 C CA . TRP A 1 76 ? -16.613 -0.920 6.890 1.00 87.38 76 TRP A CA 1
ATOM 561 C C . TRP A 1 76 ? -16.048 0.285 6.113 1.00 87.38 76 TRP A C 1
ATOM 563 O O . TRP A 1 76 ? -15.262 0.092 5.188 1.00 87.38 76 TRP A O 1
ATOM 573 N N . GLN A 1 77 ? -16.369 1.519 6.533 1.00 90.00 77 GLN A N 1
ATOM 574 C CA . GLN A 1 77 ? -15.817 2.735 5.928 1.00 90.00 77 GLN A CA 1
ATOM 575 C C . GLN A 1 77 ? -14.303 2.849 6.141 1.00 90.00 77 GLN A C 1
ATOM 577 O O . GLN A 1 77 ? -13.592 3.358 5.276 1.00 90.00 77 GLN A O 1
ATOM 582 N N . ASP A 1 78 ? -13.787 2.375 7.278 1.00 86.38 78 ASP A N 1
ATOM 583 C CA . ASP A 1 78 ? -12.344 2.371 7.533 1.00 86.38 78 ASP A CA 1
ATOM 584 C C . ASP A 1 78 ? -11.629 1.403 6.584 1.00 86.38 78 ASP A C 1
ATOM 586 O O . ASP A 1 78 ? -10.581 1.743 6.035 1.00 86.38 78 ASP A O 1
ATOM 590 N N . TYR A 1 79 ? -12.224 0.233 6.323 1.00 84.56 79 TYR A N 1
ATOM 591 C CA . TYR A 1 79 ? -11.717 -0.709 5.322 1.00 84.56 79 TYR A CA 1
ATOM 592 C C . TYR A 1 79 ? -11.718 -0.113 3.916 1.00 84.56 79 TYR A C 1
ATOM 594 O O . TYR A 1 79 ? -10.697 -0.186 3.236 1.00 84.56 79 TYR A O 1
ATOM 602 N N . GLU A 1 80 ? -12.813 0.523 3.497 1.00 88.50 80 GLU A N 1
ATOM 603 C CA . GLU A 1 80 ? -12.903 1.178 2.188 1.00 88.50 80 GLU A CA 1
ATOM 604 C C . GLU A 1 80 ? -11.813 2.245 2.016 1.00 88.50 80 GLU A C 1
ATOM 606 O O . GLU A 1 80 ? -11.087 2.254 1.019 1.00 88.50 80 GLU A O 1
ATOM 611 N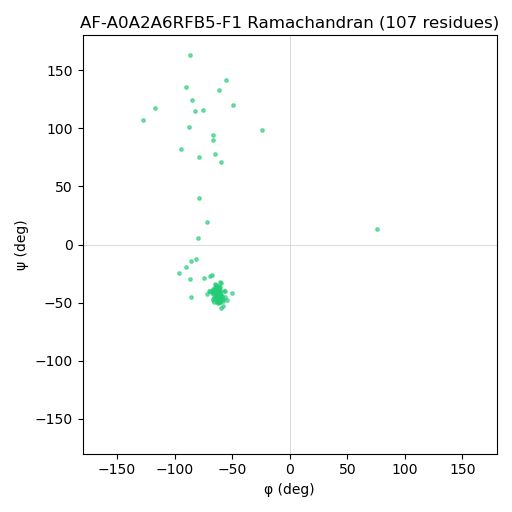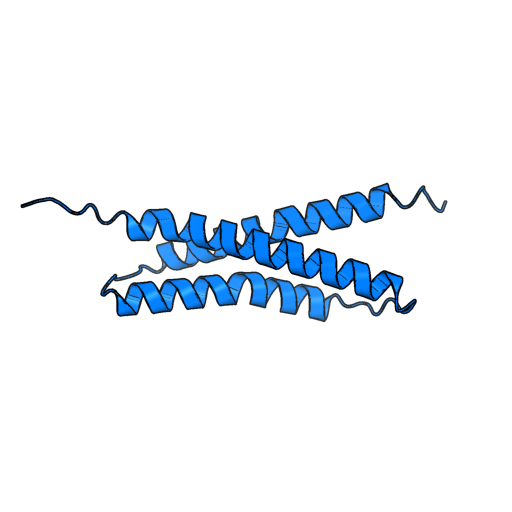 N . ARG A 1 81 ? -11.627 3.101 3.028 1.00 88.75 81 ARG A N 1
ATOM 612 C CA . ARG A 1 81 ? -10.588 4.139 3.023 1.00 88.75 81 ARG A CA 1
ATOM 613 C C . ARG A 1 81 ? -9.185 3.549 2.956 1.00 88.75 81 ARG A C 1
ATOM 615 O O . ARG A 1 81 ? -8.349 4.078 2.228 1.00 88.75 81 ARG A O 1
ATOM 622 N N . MET A 1 82 ? -8.914 2.473 3.694 1.00 88.38 82 MET A N 1
ATOM 623 C CA . MET A 1 82 ? -7.625 1.778 3.640 1.00 88.38 82 MET A CA 1
ATOM 624 C C . MET A 1 82 ? -7.364 1.183 2.253 1.00 88.38 82 MET A C 1
ATOM 626 O O . MET A 1 82 ? -6.271 1.361 1.720 1.00 88.38 82 MET A O 1
ATOM 630 N N . VAL A 1 83 ? -8.358 0.531 1.645 1.00 88.75 83 VAL A N 1
ATOM 631 C CA . VAL A 1 83 ? -8.242 -0.048 0.297 1.00 88.75 83 VAL A CA 1
ATOM 632 C C . VAL A 1 83 ? -7.978 1.040 -0.744 1.00 88.75 83 VAL A C 1
ATOM 634 O O . VAL A 1 83 ? -7.020 0.927 -1.507 1.00 88.75 83 VAL A O 1
ATOM 637 N N . MET A 1 84 ? -8.752 2.130 -0.735 1.00 88.38 84 MET A N 1
ATOM 638 C CA . MET A 1 84 ? -8.550 3.260 -1.654 1.00 88.38 84 MET A CA 1
ATOM 639 C C . MET A 1 84 ? -7.169 3.898 -1.489 1.00 88.38 84 MET A C 1
ATOM 641 O O . MET A 1 84 ? -6.473 4.150 -2.471 1.00 88.38 84 MET A O 1
ATOM 645 N N . ALA A 1 85 ? -6.734 4.113 -0.247 1.00 86.19 85 ALA A N 1
ATOM 646 C CA . ALA A 1 85 ? -5.416 4.662 0.042 1.00 86.19 85 ALA A CA 1
ATOM 647 C C . ALA A 1 85 ? -4.287 3.727 -0.424 1.00 86.19 85 ALA A C 1
ATOM 649 O O . ALA A 1 85 ? -3.272 4.200 -0.934 1.00 86.19 85 ALA A O 1
ATOM 650 N N . GLY A 1 86 ? -4.478 2.410 -0.305 1.00 83.69 86 GLY A N 1
ATOM 651 C CA . GLY A 1 86 ? -3.562 1.414 -0.850 1.00 83.69 86 GLY A CA 1
ATOM 652 C C . GLY A 1 86 ? -3.469 1.490 -2.371 1.00 83.69 86 GLY A C 1
ATOM 653 O O . GLY A 1 86 ? -2.362 1.579 -2.890 1.00 83.69 86 GLY A O 1
ATOM 654 N N . PHE A 1 87 ? -4.596 1.547 -3.089 1.00 83.06 87 PHE A N 1
ATOM 655 C CA . PHE A 1 87 ? -4.595 1.692 -4.552 1.00 83.06 87 PHE A CA 1
ATOM 656 C C . PHE A 1 87 ? -3.913 2.978 -5.020 1.00 83.06 87 PHE A C 1
ATOM 658 O O . PHE A 1 87 ? -3.101 2.930 -5.939 1.00 83.06 87 PHE A O 1
ATOM 665 N N . ILE A 1 88 ? -4.182 4.114 -4.371 1.00 83.81 88 ILE A N 1
ATOM 666 C CA . ILE A 1 88 ? -3.511 5.385 -4.686 1.00 83.81 88 ILE A CA 1
ATOM 667 C C . ILE A 1 88 ? -2.006 5.275 -4.407 1.00 83.81 88 ILE A C 1
ATOM 669 O O . ILE A 1 88 ? -1.187 5.670 -5.236 1.00 83.81 88 ILE A O 1
ATOM 673 N N . GLY A 1 89 ? -1.641 4.702 -3.256 1.00 79.06 89 GLY A N 1
ATOM 674 C CA . GLY A 1 89 ? -0.252 4.491 -2.859 1.00 79.06 89 GLY A CA 1
ATOM 675 C C . GLY A 1 89 ? 0.516 3.595 -3.830 1.00 79.06 89 GLY A C 1
ATOM 676 O O . GLY A 1 89 ? 1.639 3.931 -4.185 1.00 79.06 89 GLY A O 1
ATOM 677 N N . ALA A 1 90 ? -0.083 2.495 -4.294 1.00 77.44 90 ALA A N 1
ATOM 678 C CA . ALA A 1 90 ? 0.523 1.600 -5.285 1.00 77.44 90 ALA A CA 1
ATOM 679 C C . ALA A 1 90 ? 0.559 2.215 -6.688 1.00 77.44 90 ALA A C 1
ATOM 681 O O . ALA A 1 90 ? 1.553 2.082 -7.398 1.00 77.44 90 ALA A O 1
ATOM 682 N N . GLY A 1 91 ? -0.529 2.871 -7.091 1.00 73.56 91 GLY A N 1
ATOM 683 C CA . GLY A 1 91 ? -0.719 3.353 -8.453 1.00 73.56 91 GLY A CA 1
ATOM 684 C C . GLY A 1 91 ? 0.263 4.453 -8.836 1.00 73.56 91 GLY A C 1
ATOM 685 O O . GLY A 1 91 ? 0.788 4.426 -9.942 1.00 73.56 91 GLY A O 1
ATOM 686 N N . ILE A 1 92 ? 0.570 5.389 -7.930 1.00 77.88 92 ILE A N 1
ATOM 687 C CA . ILE A 1 92 ? 1.460 6.520 -8.245 1.00 77.88 92 ILE A CA 1
ATOM 688 C C . ILE A 1 92 ? 2.863 6.045 -8.683 1.00 77.88 92 ILE A C 1
ATOM 690 O O . ILE A 1 92 ? 3.274 6.408 -9.786 1.00 77.88 92 ILE A O 1
ATOM 694 N N . PRO A 1 93 ? 3.600 5.221 -7.907 1.00 71.19 93 PRO A N 1
ATOM 695 C CA . PRO A 1 93 ? 4.909 4.717 -8.327 1.00 71.19 93 PRO A CA 1
ATOM 696 C C . PRO A 1 93 ? 4.871 3.887 -9.614 1.00 71.19 93 PRO A C 1
ATOM 698 O O . PRO A 1 93 ? 5.762 4.028 -10.448 1.00 71.19 93 PRO A O 1
ATOM 701 N N . ILE A 1 94 ? 3.844 3.049 -9.794 1.00 71.69 94 ILE A N 1
ATOM 702 C CA . ILE A 1 94 ? 3.707 2.193 -10.982 1.00 71.69 94 ILE A CA 1
ATOM 703 C C . ILE A 1 94 ? 3.473 3.047 -12.231 1.00 71.69 94 ILE A C 1
ATOM 705 O O . ILE A 1 94 ? 4.173 2.877 -13.226 1.00 71.69 94 ILE A O 1
ATOM 709 N N . CYS A 1 95 ? 2.556 4.015 -12.167 1.00 73.31 95 CYS A N 1
ATOM 710 C CA . CYS A 1 95 ? 2.296 4.932 -13.274 1.00 73.31 95 CYS A CA 1
ATOM 711 C C . CYS A 1 95 ? 3.520 5.796 -13.602 1.00 73.31 95 CYS A C 1
ATOM 713 O O . CYS A 1 95 ? 3.799 6.021 -14.776 1.00 73.31 95 CYS A O 1
ATOM 715 N N . ILE A 1 96 ? 4.267 6.266 -12.593 1.00 75.69 96 ILE A N 1
ATOM 716 C CA . ILE A 1 96 ? 5.520 7.009 -12.809 1.00 75.69 96 ILE A CA 1
ATOM 717 C C . ILE A 1 96 ? 6.542 6.129 -13.531 1.00 75.69 96 ILE A C 1
ATOM 719 O O . ILE A 1 96 ? 7.145 6.580 -14.501 1.00 75.69 96 ILE A O 1
ATOM 723 N N . TRP A 1 97 ? 6.724 4.883 -13.086 1.00 70.19 97 TRP A N 1
ATOM 724 C CA . TRP A 1 97 ? 7.626 3.934 -13.736 1.00 70.19 97 TRP A CA 1
ATOM 725 C C . TRP A 1 97 ? 7.242 3.701 -15.199 1.00 70.19 97 TRP A C 1
ATOM 727 O O . TRP A 1 97 ? 8.067 3.911 -16.085 1.00 70.19 97 TRP A O 1
ATOM 737 N N . GLN A 1 98 ? 5.978 3.356 -15.458 1.00 70.31 98 GLN A N 1
ATOM 738 C CA . GLN A 1 98 ? 5.483 3.133 -16.815 1.00 70.31 98 GLN A CA 1
ATOM 739 C C . GLN A 1 98 ? 5.651 4.385 -17.684 1.00 70.31 98 GLN A C 1
ATOM 741 O O . GLN A 1 98 ? 6.129 4.288 -18.809 1.00 70.31 98 GLN A O 1
ATOM 746 N N . ALA A 1 99 ? 5.327 5.575 -17.168 1.00 72.50 99 ALA A N 1
ATOM 747 C CA . ALA A 1 99 ? 5.512 6.826 -17.900 1.00 72.50 99 ALA A CA 1
ATOM 748 C C . ALA A 1 99 ? 6.985 7.084 -18.254 1.00 72.50 99 ALA A C 1
ATOM 750 O O . ALA A 1 99 ? 7.268 7.544 -19.358 1.00 72.50 99 ALA A O 1
ATOM 751 N N . LEU A 1 100 ? 7.922 6.772 -17.352 1.00 74.50 100 LEU A N 1
ATOM 752 C CA . LEU A 1 100 ? 9.357 6.881 -17.617 1.00 74.50 100 LEU A CA 1
ATOM 753 C C . LEU A 1 100 ? 9.825 5.868 -18.661 1.00 74.50 100 LEU A C 1
ATOM 755 O O . LEU A 1 100 ? 10.598 6.243 -19.535 1.00 74.50 100 LEU A O 1
ATOM 759 N N . GLU A 1 101 ? 9.353 4.621 -18.612 1.00 68.69 101 GLU A N 1
ATOM 760 C CA . GLU A 1 101 ? 9.655 3.631 -19.650 1.00 68.69 101 GLU A CA 1
ATOM 761 C C . GLU A 1 101 ? 9.119 4.066 -21.014 1.00 68.69 101 GLU A C 1
ATOM 763 O O . GLU A 1 101 ? 9.880 4.099 -21.977 1.00 68.69 101 GLU A O 1
ATOM 768 N N . TYR A 1 102 ? 7.849 4.474 -21.102 1.00 66.62 102 TYR A N 1
ATOM 769 C CA . TYR A 1 102 ? 7.257 4.947 -22.356 1.00 66.62 102 TYR A CA 1
ATOM 770 C C . TYR A 1 102 ? 7.918 6.230 -22.876 1.00 66.62 102 TYR A C 1
ATOM 772 O O . TYR A 1 102 ? 8.069 6.378 -24.084 1.00 66.62 102 TYR A O 1
ATOM 780 N N . ALA A 1 103 ? 8.349 7.142 -21.999 1.00 64.06 103 ALA A N 1
ATOM 781 C CA . ALA A 1 103 ? 9.081 8.348 -22.393 1.00 64.06 103 ALA A CA 1
ATOM 782 C C . ALA A 1 103 ? 10.541 8.065 -22.794 1.00 64.06 103 ALA A C 1
ATOM 784 O O . ALA A 1 103 ? 11.110 8.800 -23.601 1.00 64.06 103 ALA A O 1
ATOM 785 N N . ALA A 1 104 ? 11.160 7.022 -22.233 1.00 59.16 104 ALA A N 1
ATOM 786 C CA . ALA A 1 104 ? 12.527 6.608 -22.545 1.00 59.16 104 ALA A CA 1
ATOM 787 C C . ALA A 1 104 ? 12.630 5.768 -23.828 1.00 59.16 104 ALA A C 1
ATOM 789 O O . ALA A 1 104 ? 13.738 5.573 -24.329 1.00 59.16 104 ALA A O 1
ATOM 790 N N . VAL A 1 105 ? 11.509 5.288 -24.377 1.00 53.03 105 VAL A N 1
ATOM 791 C CA . VAL A 1 105 ? 11.447 4.702 -25.720 1.00 53.03 105 VAL A CA 1
ATOM 792 C C . VAL A 1 105 ? 11.200 5.844 -26.714 1.00 53.03 105 VAL A C 1
ATOM 794 O O . VAL A 1 105 ? 10.064 6.307 -26.830 1.00 53.03 105 VAL A O 1
ATOM 797 N N . PRO A 1 106 ? 12.222 6.350 -27.435 1.00 49.84 106 PRO A N 1
ATOM 798 C CA . PRO A 1 106 ? 11.974 7.317 -28.492 1.00 49.84 106 PRO A CA 1
ATOM 799 C C . PRO A 1 106 ? 11.094 6.643 -29.542 1.00 49.84 106 PRO A C 1
ATOM 801 O O . PRO A 1 106 ? 11.364 5.503 -29.915 1.00 49.84 106 PRO A O 1
ATOM 804 N N . ASN A 1 107 ? 10.041 7.348 -29.963 1.00 49.53 107 ASN A N 1
ATOM 805 C CA . ASN A 1 107 ? 9.102 6.981 -31.023 1.00 49.53 107 ASN A CA 1
ATOM 806 C C . ASN A 1 107 ? 9.712 5.991 -32.031 1.00 49.53 107 ASN A C 1
ATOM 808 O O . ASN A 1 107 ? 10.428 6.395 -32.946 1.00 49.53 107 ASN A O 1
ATOM 812 N N . LEU A 1 108 ? 9.423 4.697 -31.866 1.00 44.47 108 LEU A N 1
ATOM 813 C CA . LEU A 1 108 ? 9.581 3.721 -32.939 1.00 44.47 108 LEU A CA 1
ATOM 814 C C . LEU A 1 108 ? 8.369 3.891 -33.859 1.00 44.47 108 LEU A C 1
ATOM 816 O O . LEU A 1 108 ? 7.401 3.136 -33.785 1.00 44.47 108 LEU A O 1
ATOM 820 N N . SER A 1 109 ? 8.406 4.971 -34.639 1.00 43.88 109 SER A N 1
ATOM 821 C CA . SER A 1 109 ? 7.634 5.160 -35.868 1.00 43.88 109 SER A CA 1
ATOM 822 C C . SER A 1 109 ? 8.463 4.695 -37.053 1.00 43.88 109 SER A C 1
ATOM 824 O O . SER A 1 109 ? 9.623 5.165 -37.125 1.00 43.88 109 SER A O 1
#

Secondary structure (DSSP, 8-state):
-------HHHHHHHHHHHHHHHHHHHHHHHHHHHHHH------THHHHHHHHHHHHHHHHHHHHHHHHHTT----HHHHHHHHHHHHHHHHHHHHHHHHHHHHHS----

Nearest PDB structures (foldseek):
  7w78-assembly1_B  TM=4.353E-01  e=4.714E+00  Corynebacterium diphtheriae NCTC 13129